Protein AF-A0A2N3D310-F1 (afdb_monomer)

Secondary structure (DSSP, 8-state):
-HHHHHHHHHHHHHTT-SEEEEEEEETTTEEEEEEEE--

Solvent-accessible surface area (backbone atoms only — not comparable to full-atom values): 2482 Å² total; per-residue (Å²): 107,71,70,57,50,55,52,43,52,56,51,28,58,76,68,71,38,58,62,44,76,46,72,48,81,47,86,92,87,42,73,49,76,50,78,45,77,60,131

Mean predicted aligned error: 2.04 Å

Foldseek 3Di:
DVVQVVVQQVVCVVVVHQKGKDKDDDPPGDIDMDIDGHD

Radius of gyration: 11.14 Å; Cα contacts (8 Å, |Δi|>4): 48; chains: 1; bounding box: 26×13×29 Å

pLDDT: mean 97.37, std 1.88, range [88.88, 98.44]

Sequence (39 aa):
GARLIGHALIEGRKRGARYVVVSMCTAGGMGAAGLFEIV

Nearest PDB structures (foldseek):
  2iik-assembly1_A  TM=9.069E-01  e=3.025E+00  Homo sapiens
  2iik-assembly1_B  TM=3.641E-01  e=7.687E+00  Homo sapiens

Structure (mmCIF, N/CA/C/O backbone):
data_AF-A0A2N3D310-F1
#
_entry.id   AF-A0A2N3D310-F1
#
loop_
_atom_site.group_PDB
_atom_site.id
_atom_site.type_symbol
_atom_site.label_atom_id
_atom_site.label_alt_id
_atom_site.label_comp_id
_atom_site.label_asym_id
_atom_site.label_entity_id
_atom_site.label_seq_id
_atom_site.pdbx_PDB_ins_code
_atom_site.Cartn_x
_atom_site.Cartn_y
_atom_site.Cartn_z
_atom_site.occupancy
_atom_site.B_iso_or_equiv
_atom_site.auth_seq_id
_atom_site.auth_comp_id
_atom_site.auth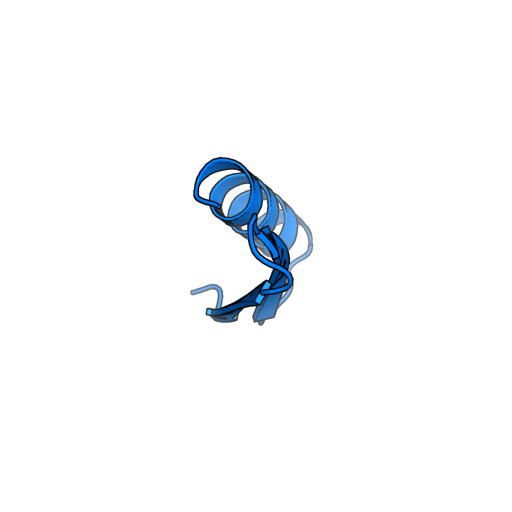_asym_id
_atom_site.auth_atom_id
_atom_site.pdbx_PDB_model_num
ATOM 1 N N . GLY A 1 1 ? 7.077 4.531 -3.108 1.00 90.62 1 GLY A N 1
ATOM 2 C CA . GLY A 1 1 ? 6.495 3.386 -2.382 1.00 90.62 1 GLY A CA 1
ATOM 3 C C . GLY A 1 1 ? 6.047 3.767 -0.987 1.00 90.62 1 GLY A C 1
ATOM 4 O O . GLY A 1 1 ? 4.895 4.140 -0.829 1.00 90.62 1 GLY A O 1
ATOM 5 N N . ALA A 1 2 ? 6.950 3.748 0.001 1.00 96.88 2 ALA A N 1
ATOM 6 C CA . ALA A 1 2 ? 6.612 3.904 1.426 1.00 96.88 2 ALA A CA 1
ATOM 7 C C . ALA A 1 2 ? 5.757 5.143 1.763 1.00 96.88 2 ALA A C 1
ATOM 9 O O . ALA A 1 2 ? 4.746 5.013 2.441 1.00 96.88 2 ALA A O 1
ATOM 10 N N . ARG A 1 3 ? 6.086 6.326 1.218 1.00 97.88 3 ARG A N 1
ATOM 11 C CA . ARG A 1 3 ? 5.270 7.543 1.411 1.00 97.88 3 ARG A CA 1
ATOM 12 C C . ARG A 1 3 ? 3.836 7.397 0.884 1.00 97.88 3 ARG A C 1
ATOM 14 O O . ARG A 1 3 ? 2.906 7.864 1.530 1.00 97.88 3 ARG A O 1
ATOM 21 N N . LEU A 1 4 ? 3.662 6.762 -0.281 1.00 98.25 4 LEU A N 1
ATOM 22 C CA . LEU A 1 4 ? 2.341 6.529 -0.877 1.00 98.25 4 LEU A CA 1
ATOM 23 C C . LEU A 1 4 ? 1.526 5.577 0.003 1.00 98.25 4 LEU A C 1
ATOM 25 O O . LEU A 1 4 ? 0.373 5.873 0.290 1.00 98.25 4 LEU A O 1
ATOM 29 N N . ILE A 1 5 ? 2.149 4.491 0.479 1.00 98.12 5 ILE A N 1
ATOM 30 C CA . ILE A 1 5 ? 1.531 3.535 1.411 1.00 98.12 5 ILE A CA 1
ATOM 31 C C . ILE A 1 5 ? 1.108 4.254 2.696 1.00 98.12 5 ILE A C 1
ATOM 33 O O . ILE A 1 5 ? -0.049 4.169 3.087 1.00 98.12 5 ILE A O 1
ATOM 37 N N . GLY A 1 6 ? 2.012 5.016 3.322 1.00 98.06 6 GLY A N 1
ATOM 38 C CA . GLY A 1 6 ? 1.723 5.735 4.565 1.00 98.06 6 GLY A CA 1
ATOM 39 C C . GLY A 1 6 ? 0.564 6.723 4.425 1.00 98.06 6 GLY A C 1
ATOM 40 O O . GLY A 1 6 ? -0.332 6.742 5.265 1.00 98.06 6 GLY A O 1
ATOM 41 N N . HIS A 1 7 ? 0.529 7.492 3.333 1.00 98.06 7 HIS A N 1
ATOM 42 C CA . HIS A 1 7 ? -0.587 8.398 3.063 1.00 98.06 7 HIS A CA 1
ATOM 43 C C . HIS A 1 7 ? -1.900 7.641 2.824 1.00 98.06 7 HIS A C 1
ATOM 45 O O . HIS A 1 7 ? -2.926 8.006 3.393 1.00 98.06 7 HIS A O 1
ATOM 51 N N . ALA A 1 8 ? -1.864 6.565 2.031 1.00 98.31 8 ALA A N 1
ATOM 52 C CA . ALA A 1 8 ? -3.035 5.741 1.754 1.00 98.31 8 ALA A CA 1
ATOM 53 C C . ALA A 1 8 ? -3.600 5.092 3.028 1.00 98.31 8 ALA A C 1
ATOM 55 O O . ALA A 1 8 ? -4.811 5.094 3.208 1.00 98.31 8 ALA A O 1
ATOM 56 N N . LEU A 1 9 ? -2.754 4.606 3.941 1.00 98.31 9 LEU A N 1
ATOM 57 C CA . LEU A 1 9 ? -3.192 4.015 5.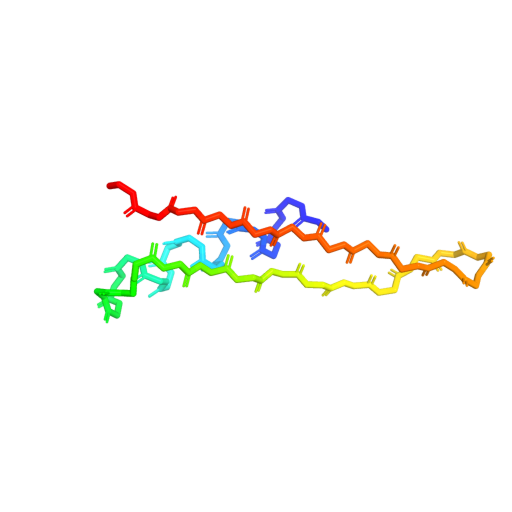212 1.00 98.31 9 LEU A CA 1
ATOM 58 C C . LEU A 1 9 ? -3.828 5.051 6.149 1.00 98.31 9 LEU A C 1
ATOM 60 O O . LEU A 1 9 ? -4.882 4.790 6.727 1.00 98.31 9 LEU A O 1
ATOM 64 N N . ILE A 1 10 ? -3.223 6.238 6.282 1.00 98.31 10 ILE A N 1
ATOM 65 C CA . ILE A 1 10 ? -3.771 7.318 7.119 1.00 98.31 10 ILE A CA 1
ATOM 66 C C . ILE A 1 10 ? -5.123 7.780 6.569 1.00 98.31 10 ILE A C 1
ATOM 68 O O . ILE A 1 10 ? -6.088 7.904 7.323 1.00 98.31 10 ILE A O 1
ATOM 72 N N . GLU A 1 11 ? -5.204 8.027 5.263 1.00 98.44 11 GLU A N 1
ATOM 73 C CA . GLU A 1 11 ? -6.431 8.512 4.636 1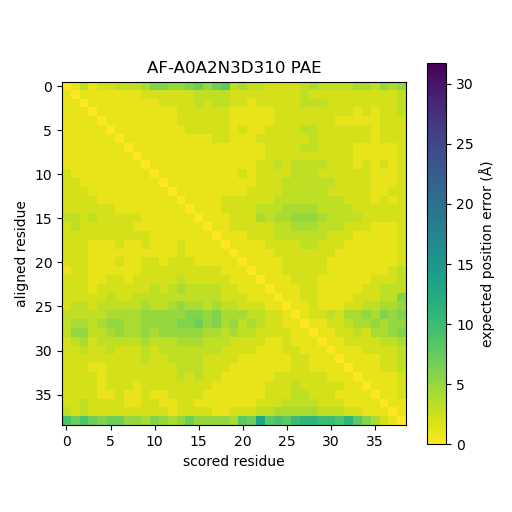.00 98.44 11 GLU A CA 1
ATOM 74 C C . GLU A 1 11 ? -7.511 7.427 4.570 1.00 98.44 11 GLU A C 1
ATOM 76 O O . GLU A 1 11 ? -8.679 7.697 4.841 1.00 98.44 11 GLU A O 1
ATOM 81 N N . GLY A 1 12 ? -7.130 6.181 4.286 1.00 98.06 12 GLY A N 1
ATOM 82 C CA . GLY A 1 12 ? -8.038 5.039 4.295 1.00 98.06 12 GLY A CA 1
ATOM 83 C C . GLY A 1 12 ? -8.665 4.821 5.670 1.00 98.06 12 GLY A C 1
ATOM 84 O O . GLY A 1 12 ? -9.880 4.659 5.757 1.00 98.06 12 GLY A O 1
ATOM 85 N N . ARG A 1 13 ? -7.879 4.949 6.750 1.00 98.00 13 ARG A N 1
ATOM 86 C CA . ARG A 1 13 ? -8.399 4.905 8.124 1.00 98.00 13 ARG A CA 1
ATOM 87 C C . ARG A 1 13 ? -9.382 6.044 8.397 1.00 98.00 13 ARG A C 1
ATOM 89 O O . ARG A 1 13 ? -10.452 5.791 8.939 1.00 98.00 13 ARG A O 1
ATOM 96 N N . LYS A 1 14 ? -9.070 7.281 7.990 1.00 98.31 14 LYS A N 1
ATOM 97 C CA . LYS A 1 14 ? -9.987 8.432 8.139 1.00 98.31 14 LYS A CA 1
ATOM 98 C C . LYS A 1 14 ? -11.308 8.244 7.389 1.00 98.31 14 LYS A C 1
ATOM 100 O O . LYS A 1 14 ? -12.338 8.720 7.851 1.00 98.31 14 LYS A O 1
ATOM 105 N N . ARG A 1 15 ? -11.280 7.557 6.245 1.00 97.94 15 ARG A N 1
ATOM 106 C CA . ARG A 1 15 ? -12.462 7.277 5.412 1.00 97.94 15 ARG A CA 1
ATOM 107 C C . ARG A 1 15 ? -13.218 6.010 5.813 1.00 97.94 15 ARG A C 1
ATOM 109 O O . ARG A 1 15 ? -14.205 5.686 5.161 1.00 97.94 15 ARG A O 1
ATOM 116 N N . GLY A 1 16 ? -12.754 5.277 6.828 1.00 97.25 16 GLY A N 1
ATOM 117 C CA . GLY A 1 16 ? -13.320 3.974 7.188 1.00 97.25 16 GLY A CA 1
ATOM 118 C C . GLY A 1 16 ? -13.207 2.936 6.064 1.00 97.25 16 GLY A C 1
ATOM 119 O O . GLY A 1 16 ? -14.029 2.028 5.974 1.00 97.25 16 GLY A O 1
ATOM 120 N N . ALA A 1 17 ? -12.226 3.085 5.168 1.00 98.12 17 ALA A N 1
ATOM 121 C CA . ALA A 1 17 ? -11.993 2.137 4.090 1.00 98.12 17 ALA A CA 1
ATOM 122 C C . ALA A 1 17 ? -11.376 0.849 4.648 1.00 98.12 17 ALA A C 1
ATOM 124 O O . ALA A 1 17 ? -10.435 0.897 5.436 1.00 98.12 17 ALA A O 1
ATOM 125 N N . ARG A 1 18 ? -11.868 -0.305 4.191 1.00 97.88 18 ARG A N 1
ATOM 126 C CA . ARG A 1 18 ? -11.329 -1.615 4.588 1.00 97.88 18 ARG A CA 1
ATOM 127 C C . ARG A 1 18 ? -10.006 -1.944 3.897 1.00 97.88 18 ARG A C 1
ATOM 129 O O . ARG A 1 18 ? -9.136 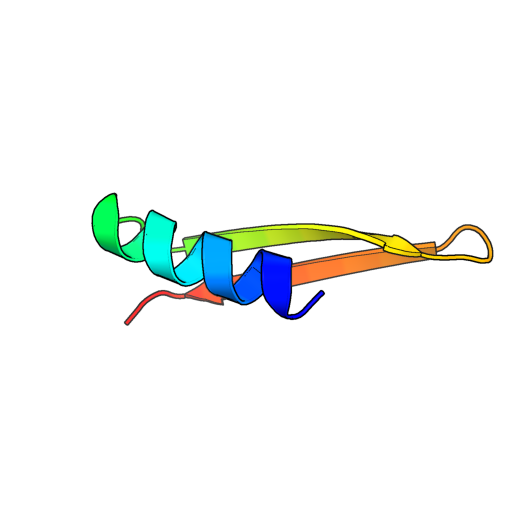-2.571 4.486 1.00 97.88 18 ARG A O 1
ATOM 136 N N . TYR A 1 19 ? -9.857 -1.506 2.649 1.00 98.19 19 TYR A N 1
ATOM 137 C CA . TYR A 1 19 ? -8.692 -1.797 1.824 1.00 98.19 19 TYR A CA 1
ATOM 138 C C . TYR A 1 19 ? -8.190 -0.541 1.129 1.00 98.19 19 TYR A C 1
ATOM 140 O O . TYR A 1 19 ? -8.979 0.312 0.717 1.00 98.19 19 TYR A O 1
ATOM 148 N N . VAL A 1 20 ? -6.876 -0.466 0.942 1.00 98.25 20 VAL A N 1
ATOM 149 C CA . VAL A 1 20 ? -6.231 0.547 0.107 1.00 98.25 20 VAL A CA 1
ATOM 150 C C . VAL A 1 20 ? -5.239 -0.100 -0.84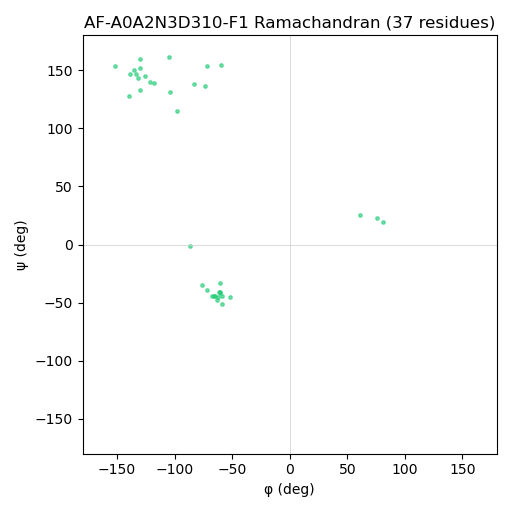1 1.00 98.25 20 VAL A C 1
ATOM 152 O O . VAL A 1 20 ? -4.546 -1.055 -0.494 1.00 98.25 20 VAL A O 1
ATOM 155 N N . VAL A 1 21 ? -5.165 0.447 -2.050 1.00 98.00 21 VAL A N 1
ATOM 156 C CA . VAL A 1 21 ? -4.196 0.044 -3.065 1.00 98.00 21 VAL A CA 1
ATOM 157 C C . VAL A 1 21 ? -3.312 1.230 -3.384 1.00 98.00 21 VAL A C 1
ATOM 159 O O . VAL A 1 21 ? -3.779 2.358 -3.538 1.00 98.00 21 VAL A O 1
ATOM 162 N N . VAL A 1 22 ? -2.027 0.957 -3.535 1.00 98.25 22 VAL A N 1
ATOM 163 C CA . VAL A 1 22 ? -1.083 1.876 -4.156 1.00 98.25 22 VAL A CA 1
ATOM 164 C C . VAL A 1 22 ? -0.437 1.201 -5.344 1.00 98.25 22 VAL A C 1
ATOM 166 O O . VAL A 1 22 ? -0.066 0.031 -5.286 1.00 98.25 22 VAL A O 1
ATOM 169 N N . SER A 1 23 ? -0.268 1.967 -6.413 1.00 98.06 23 SER A N 1
ATOM 170 C CA . SER A 1 23 ? 0.507 1.562 -7.573 1.00 98.06 23 SER A CA 1
ATOM 171 C C . SER A 1 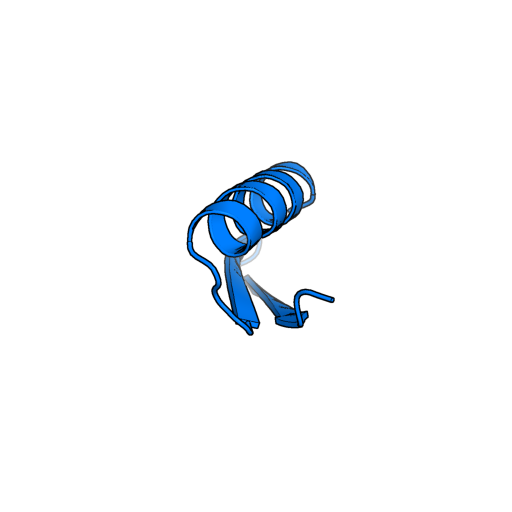23 ? 1.404 2.708 -8.015 1.00 98.06 23 SER A C 1
ATOM 173 O O . SER A 1 23 ? 1.098 3.881 -7.786 1.00 98.06 23 SER A O 1
ATOM 175 N N . MET A 1 24 ? 2.542 2.362 -8.603 1.00 98.44 24 MET A N 1
ATOM 176 C CA . MET A 1 24 ? 3.451 3.316 -9.218 1.00 98.44 24 MET A CA 1
ATOM 177 C C . MET A 1 24 ? 4.242 2.653 -10.344 1.00 98.44 24 MET A C 1
ATOM 179 O O . MET A 1 24 ? 4.496 1.446 -10.319 1.00 98.44 24 MET A O 1
ATOM 183 N N . CYS A 1 25 ? 4.675 3.465 -11.302 1.00 97.38 25 CYS A N 1
ATOM 184 C CA . CYS A 1 25 ? 5.697 3.068 -12.257 1.00 97.38 25 CYS A CA 1
ATOM 185 C C . CYS A 1 25 ? 7.076 2.997 -11.585 1.00 97.38 25 CYS A C 1
ATOM 187 O O . CYS A 1 25 ? 7.353 3.685 -10.594 1.00 97.38 25 CYS A O 1
ATOM 189 N N . THR A 1 26 ? 7.946 2.161 -12.139 1.00 96.25 26 THR A N 1
ATOM 190 C CA . THR A 1 26 ? 9.363 2.061 -11.788 1.00 96.25 26 THR A CA 1
ATOM 191 C C . THR A 1 26 ? 10.213 2.116 -13.063 1.00 96.25 26 THR A C 1
ATOM 193 O O . THR A 1 26 ? 9.717 1.921 -14.174 1.00 96.25 26 THR A O 1
ATOM 196 N N . ALA A 1 27 ? 11.500 2.449 -12.928 1.00 95.75 27 ALA A N 1
ATOM 197 C CA . ALA A 1 27 ? 12.415 2.493 -14.069 1.00 95.75 27 ALA A CA 1
ATOM 198 C C . ALA A 1 27 ? 12.513 1.123 -14.774 1.00 95.75 27 ALA A C 1
ATOM 200 O O . ALA A 1 27 ? 12.296 0.082 -14.155 1.00 95.75 27 ALA A O 1
ATOM 201 N N . GLY A 1 28 ? 12.857 1.126 -16.067 1.00 97.00 28 GLY A N 1
ATOM 202 C CA . GLY A 1 28 ? 13.009 -0.104 -16.856 1.00 97.00 28 GLY A CA 1
ATOM 203 C C . GLY A 1 28 ? 11.700 -0.700 -17.387 1.00 97.00 28 GLY A C 1
ATOM 204 O O . GLY A 1 28 ? 11.671 -1.875 -17.726 1.00 97.00 28 GLY A O 1
ATOM 205 N N . GLY A 1 29 ? 10.619 0.087 -17.456 1.00 97.25 29 GLY A N 1
ATOM 206 C CA . GLY A 1 29 ? 9.334 -0.363 -18.01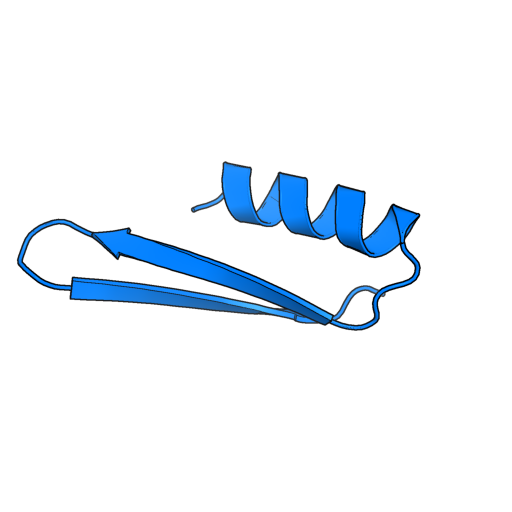0 1.00 97.25 29 GLY A CA 1
ATOM 207 C C . GLY A 1 29 ? 8.534 -1.281 -17.081 1.00 97.25 29 GLY A C 1
ATOM 208 O O . GLY A 1 29 ? 7.698 -2.046 -17.548 1.00 97.25 29 GLY A O 1
ATOM 209 N N . MET A 1 30 ? 8.792 -1.217 -15.772 1.00 97.88 30 MET A N 1
ATOM 210 C CA . MET A 1 30 ? 8.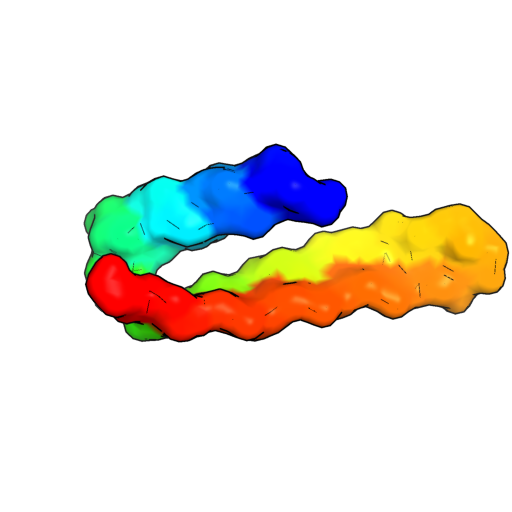121 -2.033 -14.761 1.00 97.88 30 MET A CA 1
ATOM 211 C C . MET A 1 30 ? 7.094 -1.226 -13.956 1.00 97.88 30 MET A C 1
ATOM 213 O O . MET A 1 30 ? 7.107 0.008 -13.913 1.00 97.88 30 MET A O 1
ATOM 217 N N . GLY A 1 31 ? 6.186 -1.947 -13.301 1.00 97.31 31 GLY A N 1
ATOM 218 C CA . GLY A 1 31 ? 5.215 -1.396 -12.363 1.00 97.31 31 GLY A CA 1
ATOM 219 C C . GLY A 1 31 ? 5.225 -2.171 -11.053 1.00 97.31 31 GLY A C 1
ATOM 220 O O . GLY A 1 31 ? 5.539 -3.360 -11.022 1.00 97.31 31 GLY A O 1
ATOM 221 N N . ALA A 1 32 ? 4.865 -1.493 -9.968 1.00 97.56 32 ALA A N 1
ATOM 222 C CA . ALA A 1 32 ? 4.680 -2.102 -8.658 1.00 97.56 32 ALA A CA 1
ATOM 223 C C . ALA A 1 32 ? 3.289 -1.764 -8.116 1.00 97.56 32 ALA A C 1
ATOM 225 O O . ALA A 1 32 ? 2.779 -0.658 -8.323 1.00 97.56 32 ALA A O 1
ATOM 226 N N . ALA A 1 33 ? 2.687 -2.711 -7.400 1.00 98.19 33 ALA A N 1
ATOM 227 C CA . ALA A 1 33 ? 1.412 -2.529 -6.724 1.00 98.19 33 ALA A CA 1
ATOM 228 C C . ALA A 1 33 ? 1.444 -3.181 -5.337 1.00 98.19 33 ALA A C 1
ATOM 230 O O . ALA A 1 33 ? 2.099 -4.202 -5.141 1.00 98.19 33 ALA A O 1
ATOM 231 N N . GLY A 1 34 ? 0.735 -2.581 -4.383 1.00 97.31 34 GLY A N 1
ATOM 232 C CA . GLY A 1 34 ? 0.538 -3.125 -3.044 1.00 97.31 34 GLY A CA 1
ATOM 233 C C . GLY A 1 34 ? -0.893 -2.894 -2.578 1.00 97.31 34 GLY A C 1
ATOM 234 O O . GLY A 1 34 ? -1.380 -1.763 -2.627 1.00 97.31 34 GLY A O 1
ATOM 235 N N . LEU A 1 35 ? -1.546 -3.969 -2.143 1.00 97.88 35 LEU A N 1
ATOM 236 C CA . LEU A 1 35 ? -2.866 -3.975 -1.516 1.00 97.88 35 LEU A CA 1
ATOM 237 C C . LEU A 1 35 ? -2.681 -4.171 -0.010 1.00 97.88 35 LEU A C 1
ATOM 239 O O . LEU A 1 35 ? -1.971 -5.083 0.407 1.00 97.88 35 LEU A O 1
ATOM 243 N N . PHE A 1 36 ? -3.332 -3.331 0.787 1.00 98.06 36 PHE A N 1
ATOM 244 C CA 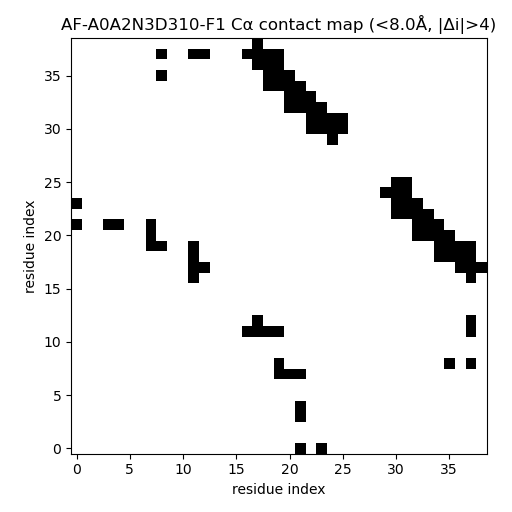. PHE A 1 36 ? -3.256 -3.371 2.243 1.00 98.06 36 PHE A CA 1
ATOM 245 C C . PHE A 1 36 ? -4.662 -3.353 2.837 1.00 98.06 36 PHE A C 1
ATOM 247 O O . PHE A 1 36 ? -5.495 -2.536 2.441 1.00 98.06 36 PHE A O 1
ATOM 254 N N . GLU A 1 37 ? -4.914 -4.246 3.789 1.00 98.12 37 GLU A N 1
ATOM 255 C CA . GLU A 1 37 ? -6.084 -4.185 4.666 1.00 98.12 37 GLU A CA 1
ATOM 256 C C . GLU A 1 37 ? -5.802 -3.225 5.823 1.00 98.12 37 GLU A C 1
ATOM 258 O O . GLU A 1 37 ? -4.694 -3.201 6.367 1.00 98.12 37 GLU A O 1
ATOM 263 N N . ILE A 1 38 ? -6.793 -2.412 6.177 1.00 96.69 38 ILE A N 1
ATOM 264 C CA . ILE A 1 38 ? -6.718 -1.496 7.313 1.00 96.69 38 ILE A CA 1
ATOM 265 C C . ILE A 1 38 ? -7.416 -2.165 8.493 1.00 96.69 38 ILE A C 1
ATOM 267 O O . ILE A 1 38 ? -8.626 -2.387 8.451 1.00 96.69 38 ILE A O 1
ATOM 271 N N . VAL A 1 39 ? -6.626 -2.468 9.527 1.00 88.88 39 VAL A N 1
ATOM 272 C CA . VAL A 1 39 ? -7.080 -2.958 10.838 1.00 88.88 39 VAL A CA 1
ATOM 273 C C . VAL A 1 39 ? -7.189 -1.795 11.823 1.00 88.88 39 VAL A C 1
ATOM 275 O O . VAL A 1 39 ? -6.354 -0.847 11.751 1.00 88.88 39 VAL A O 1
#